Protein AF-A0A950KXI1-F1 (afdb_monomer)

Mean predicted aligned error: 3.99 Å

pLDDT: mean 92.26, std 4.49, range [69.12, 97.62]

Sequence (98 aa):
NSRAYGGGMFLAPQASLEDGLLDVVIIRDVTKLRFLRLLPTVFNGRHVRQRNVTVIRAREVSVSAERRFVMYADGDPVGELPITVRALPAAINVVMPR

Structure (mmCIF, N/CA/C/O backbone):
data_AF-A0A950KXI1-F1
#
_entry.id   AF-A0A950KXI1-F1
#
loop_
_atom_site.group_PDB
_atom_site.id
_atom_site.type_symbol
_atom_site.label_atom_id
_atom_site.label_alt_id
_atom_site.label_comp_id
_atom_site.label_asym_id
_atom_site.label_entity_id
_atom_site.label_seq_id
_atom_site.pdbx_PDB_ins_code
_atom_site.Cartn_x
_atom_site.Cartn_y
_atom_site.Cartn_z
_atom_site.occupancy
_atom_site.B_iso_or_equiv
_atom_site.auth_seq_id
_atom_site.auth_comp_id
_atom_site.auth_asym_id
_atom_site.auth_atom_id
_atom_site.pdbx_PDB_model_num
ATOM 1 N N . ASN A 1 1 ? 3.390 -0.830 -3.320 1.00 83.44 1 ASN A N 1
ATOM 2 C CA . ASN A 1 1 ? 3.962 -2.160 -3.623 1.00 83.44 1 ASN A CA 1
ATOM 3 C C . ASN A 1 1 ? 5.170 -2.526 -2.756 1.00 83.44 1 ASN A C 1
ATOM 5 O O . ASN A 1 1 ? 5.541 -3.685 -2.692 1.00 83.44 1 ASN A O 1
ATOM 9 N N . SER A 1 2 ? 5.821 -1.567 -2.093 1.00 86.44 2 SER A N 1
ATOM 10 C CA . SER A 1 2 ? 6.912 -1.835 -1.150 1.00 86.44 2 SER A CA 1
ATOM 11 C C . SER A 1 2 ? 6.399 -2.214 0.243 1.00 86.44 2 SER A C 1
ATOM 13 O O . SER A 1 2 ? 5.250 -1.942 0.599 1.00 86.44 2 SER A O 1
ATOM 15 N N . ARG A 1 3 ? 7.288 -2.785 1.069 1.00 88.94 3 ARG A N 1
ATOM 16 C CA . ARG A 1 3 ? 6.979 -3.111 2.471 1.00 88.94 3 ARG A CA 1
ATOM 17 C C . ARG A 1 3 ? 6.705 -1.884 3.331 1.00 88.94 3 ARG A C 1
ATOM 19 O O . ARG A 1 3 ? 5.834 -1.916 4.201 1.00 88.94 3 ARG A O 1
ATOM 26 N N . ALA A 1 4 ? 7.482 -0.829 3.101 1.00 88.31 4 ALA A N 1
ATOM 27 C CA . ALA A 1 4 ? 7.455 0.396 3.878 1.00 88.31 4 ALA A CA 1
ATOM 28 C C . ALA A 1 4 ? 6.985 1.590 3.037 1.00 88.31 4 ALA A C 1
ATOM 30 O O . ALA A 1 4 ? 7.228 1.650 1.829 1.00 88.31 4 ALA A O 1
ATOM 31 N N . TYR A 1 5 ? 6.337 2.534 3.711 1.00 83.88 5 TYR A N 1
ATOM 32 C CA . TYR A 1 5 ? 5.832 3.798 3.188 1.00 83.88 5 TYR A CA 1
ATOM 33 C C . TYR A 1 5 ? 6.148 4.925 4.187 1.00 83.88 5 TYR A C 1
ATOM 35 O O . TYR A 1 5 ? 6.237 4.667 5.386 1.00 83.88 5 TYR A O 1
ATOM 43 N N . GLY A 1 6 ? 6.347 6.159 3.710 1.00 77.12 6 GLY A N 1
ATOM 44 C CA . GLY A 1 6 ? 6.429 7.377 4.534 1.00 77.12 6 GLY A CA 1
ATOM 45 C C . GLY A 1 6 ? 7.290 7.287 5.806 1.00 77.12 6 GLY A C 1
ATOM 46 O O . GLY A 1 6 ? 6.758 7.364 6.908 1.00 77.12 6 GLY A O 1
ATOM 47 N N . GLY A 1 7 ? 8.612 7.128 5.675 1.00 82.62 7 GLY A N 1
ATOM 48 C CA . GLY A 1 7 ? 9.532 7.213 6.823 1.00 82.62 7 GLY A CA 1
ATOM 49 C C . GLY A 1 7 ? 9.566 5.981 7.739 1.00 82.62 7 GLY A C 1
ATOM 50 O O . GLY A 1 7 ? 9.770 6.116 8.941 1.00 82.62 7 GLY A O 1
ATOM 51 N N . GLY A 1 8 ? 9.370 4.777 7.190 1.00 86.12 8 GLY A N 1
ATOM 52 C CA . GLY A 1 8 ? 9.501 3.517 7.941 1.00 86.12 8 GLY A CA 1
ATOM 53 C C . GLY A 1 8 ? 8.185 2.929 8.455 1.00 86.12 8 GLY A C 1
ATOM 54 O O . GLY A 1 8 ? 8.196 2.026 9.290 1.00 86.12 8 GLY A O 1
ATOM 55 N N . MET A 1 9 ? 7.036 3.393 7.957 1.00 90.88 9 MET A N 1
ATOM 56 C CA . MET A 1 9 ? 5.757 2.743 8.238 1.00 90.88 9 MET A CA 1
ATOM 57 C C . MET A 1 9 ? 5.649 1.459 7.417 1.00 90.88 9 MET A C 1
ATOM 59 O O . MET A 1 9 ? 5.487 1.511 6.199 1.00 90.88 9 MET A O 1
ATOM 63 N N . PHE A 1 10 ? 5.701 0.297 8.065 1.00 92.81 10 PHE A N 1
ATOM 64 C CA . PHE A 1 10 ? 5.550 -1.001 7.404 1.00 92.81 10 PHE A CA 1
ATOM 65 C C . PHE A 1 10 ? 4.083 -1.287 7.078 1.00 92.81 10 PHE A C 1
ATOM 67 O O . PHE A 1 10 ? 3.481 -2.172 7.676 1.00 92.81 10 PHE A O 1
ATOM 74 N N . LEU A 1 11 ? 3.487 -0.526 6.156 1.00 91.31 11 LEU A N 1
ATOM 75 C CA . LEU A 1 11 ? 2.064 -0.624 5.817 1.00 91.31 11 LEU A CA 1
ATOM 76 C C . LEU A 1 11 ? 1.685 -2.004 5.256 1.00 91.31 11 LEU A C 1
ATOM 78 O O . LEU A 1 11 ? 0.634 -2.537 5.612 1.00 91.31 11 LEU A O 1
ATOM 82 N N . ALA A 1 12 ? 2.557 -2.592 4.438 1.00 93.94 12 ALA A N 1
ATOM 83 C CA . ALA A 1 12 ? 2.404 -3.927 3.866 1.00 93.94 12 ALA A CA 1
ATOM 84 C C . ALA A 1 12 ? 3.643 -4.771 4.221 1.00 93.94 12 ALA A C 1
ATOM 86 O O . ALA A 1 12 ? 4.487 -5.037 3.371 1.00 93.94 12 ALA A O 1
ATOM 87 N N . PRO A 1 13 ? 3.805 -5.198 5.485 1.00 92.62 13 PRO A N 1
ATOM 88 C CA . PRO A 1 13 ? 5.069 -5.745 5.994 1.00 92.62 13 PRO A CA 1
ATOM 89 C C . PRO A 1 13 ? 5.526 -7.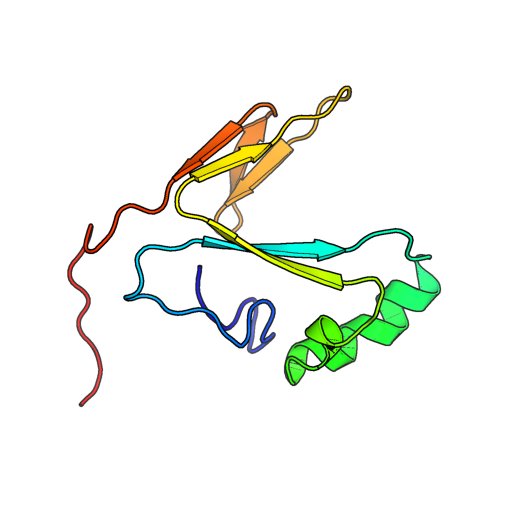020 5.270 1.00 92.62 13 PRO A C 1
ATOM 91 O O . PRO A 1 13 ? 6.708 -7.349 5.286 1.00 92.62 13 PRO A O 1
ATOM 94 N N . GLN A 1 14 ? 4.589 -7.733 4.644 1.00 92.19 14 GLN A N 1
ATOM 95 C CA . GLN A 1 14 ? 4.827 -8.975 3.915 1.00 92.19 14 GLN A CA 1
ATOM 96 C C . GLN A 1 14 ? 4.989 -8.764 2.401 1.00 92.19 14 GLN A C 1
ATOM 98 O O . GLN A 1 14 ? 5.080 -9.753 1.679 1.00 92.19 14 GLN A O 1
ATOM 103 N N . ALA A 1 15 ? 5.001 -7.520 1.912 1.00 93.31 15 ALA A N 1
ATOM 104 C CA . ALA A 1 15 ? 5.102 -7.249 0.483 1.00 93.31 15 ALA A CA 1
ATOM 105 C C . ALA A 1 15 ? 6.433 -7.726 -0.106 1.00 93.31 15 ALA A C 1
ATOM 107 O O . ALA A 1 15 ? 7.481 -7.690 0.556 1.00 93.31 15 ALA A O 1
ATOM 108 N N . SER A 1 16 ? 6.389 -8.149 -1.364 1.00 92.94 16 SER A N 1
ATOM 109 C CA . SER A 1 16 ? 7.561 -8.517 -2.152 1.00 92.94 16 SER A CA 1
ATOM 110 C C . SER A 1 16 ? 7.581 -7.707 -3.441 1.00 92.94 16 SER A C 1
ATOM 112 O O . SER A 1 16 ? 6.549 -7.477 -4.056 1.00 92.94 16 SER A O 1
ATOM 114 N N . LEU A 1 17 ? 8.768 -7.271 -3.860 1.00 89.81 17 LEU A N 1
ATOM 115 C CA . LEU A 1 17 ? 8.936 -6.591 -5.147 1.00 89.81 17 LEU A CA 1
ATOM 116 C C . LEU A 1 17 ? 9.092 -7.582 -6.312 1.00 89.81 17 LEU A C 1
ATOM 118 O O . LEU A 1 17 ? 9.071 -7.172 -7.468 1.00 89.81 17 LEU A O 1
ATOM 122 N N . GLU A 1 18 ? 9.232 -8.874 -6.012 1.00 89.81 18 GLU A N 1
ATOM 123 C CA . GLU A 1 18 ? 9.619 -9.907 -6.979 1.00 89.81 18 GLU A CA 1
ATOM 124 C C . GLU A 1 18 ? 8.489 -10.892 -7.309 1.00 89.81 18 GLU A C 1
ATOM 126 O O . GLU A 1 18 ? 8.578 -11.624 -8.290 1.00 89.81 18 GLU A O 1
ATOM 131 N N . ASP A 1 19 ? 7.405 -10.928 -6.527 1.00 92.62 19 ASP A N 1
ATOM 132 C CA . ASP A 1 19 ? 6.329 -11.919 -6.710 1.00 92.62 19 ASP A CA 1
ATOM 133 C C . ASP A 1 19 ? 5.317 -11.543 -7.813 1.00 92.62 19 ASP A C 1
ATOM 135 O O . ASP A 1 19 ? 4.489 -12.361 -8.237 1.00 92.62 19 ASP A O 1
ATOM 139 N N . GLY A 1 20 ? 5.396 -10.308 -8.317 1.00 93.38 20 GLY A N 1
ATOM 140 C CA . GLY A 1 20 ? 4.479 -9.782 -9.323 1.00 93.38 20 GLY A CA 1
ATOM 141 C C . GLY A 1 20 ? 3.039 -9.667 -8.821 1.00 93.38 20 GLY A C 1
ATOM 142 O O . GLY A 1 20 ? 2.110 -9.816 -9.624 1.00 93.38 20 GLY A O 1
ATOM 143 N N . LEU A 1 21 ? 2.849 -9.471 -7.515 1.00 95.62 21 LEU A N 1
ATOM 144 C CA . LEU A 1 21 ? 1.557 -9.262 -6.866 1.00 95.62 21 LEU A CA 1
ATOM 145 C C . LEU A 1 21 ? 1.472 -7.846 -6.280 1.00 95.62 21 LEU A C 1
ATOM 147 O O . LEU A 1 21 ? 2.475 -7.178 -6.050 1.00 95.62 21 LEU A O 1
ATOM 151 N N . LEU A 1 22 ? 0.241 -7.391 -6.056 1.00 96.06 22 LEU A N 1
ATOM 152 C CA . LEU A 1 22 ? -0.098 -6.204 -5.281 1.00 96.06 22 LEU A CA 1
ATOM 153 C C . LEU A 1 22 ? -0.550 -6.645 -3.887 1.00 96.06 22 LEU A C 1
ATOM 155 O O . LEU A 1 22 ? -1.467 -7.464 -3.781 1.00 96.06 22 LEU A O 1
ATOM 159 N N . ASP A 1 23 ? 0.015 -6.060 -2.831 1.00 95.88 23 ASP A N 1
ATOM 160 C CA . ASP A 1 23 ? -0.519 -6.178 -1.470 1.00 95.88 23 ASP A CA 1
ATOM 161 C C . ASP A 1 23 ? -1.572 -5.090 -1.211 1.00 95.88 23 ASP A C 1
ATOM 163 O O . ASP A 1 23 ? -1.265 -3.903 -1.065 1.00 95.88 23 ASP A O 1
ATOM 167 N N . VAL A 1 24 ? -2.835 -5.508 -1.130 1.00 95.62 24 VAL A N 1
ATOM 168 C CA . VAL A 1 24 ? -3.990 -4.644 -0.874 1.00 95.62 24 VAL A CA 1
ATOM 169 C C . VAL A 1 24 ? -4.335 -4.697 0.607 1.00 95.62 24 VAL A C 1
ATOM 171 O O . VAL A 1 24 ? -4.815 -5.715 1.107 1.00 95.62 24 VAL A O 1
ATOM 174 N N . VAL A 1 25 ? -4.118 -3.587 1.312 1.00 94.38 25 VAL A N 1
ATOM 175 C CA . VAL A 1 25 ? -4.455 -3.447 2.734 1.00 94.38 25 VAL A CA 1
ATOM 176 C C . VAL A 1 25 ? -5.786 -2.718 2.865 1.00 94.38 25 VAL A C 1
ATOM 178 O O . VAL A 1 25 ? -5.894 -1.534 2.553 1.00 94.38 25 VAL A O 1
ATOM 181 N N . ILE A 1 26 ? -6.804 -3.426 3.342 1.00 94.38 26 ILE A N 1
ATOM 182 C CA . ILE A 1 26 ? -8.163 -2.912 3.509 1.00 94.38 26 ILE A CA 1
ATOM 183 C C . ILE A 1 26 ? -8.440 -2.757 4.997 1.00 94.38 26 ILE A C 1
ATOM 185 O O . ILE A 1 26 ? -8.278 -3.701 5.767 1.00 94.38 26 ILE A O 1
ATOM 189 N N . ILE A 1 27 ? -8.898 -1.576 5.398 1.00 92.19 27 ILE A N 1
ATOM 190 C CA . ILE A 1 27 ? -9.279 -1.278 6.776 1.00 92.19 27 ILE A CA 1
ATOM 191 C C . ILE A 1 27 ? -10.787 -1.005 6.804 1.00 92.19 27 ILE A C 1
ATOM 193 O O . ILE A 1 27 ? -11.256 -0.107 6.107 1.00 92.19 27 ILE A O 1
ATOM 197 N N . ARG A 1 28 ? -11.549 -1.774 7.593 1.00 90.62 28 ARG A N 1
ATOM 198 C CA . ARG A 1 28 ? -13.021 -1.680 7.674 1.00 90.62 28 ARG A CA 1
ATOM 199 C C . ARG A 1 28 ? -13.504 -1.371 9.089 1.00 90.62 28 ARG A C 1
ATOM 201 O O . ARG A 1 28 ? -12.893 -1.799 10.069 1.00 90.62 28 ARG A O 1
ATOM 208 N N . ASP A 1 29 ? -14.613 -0.642 9.189 1.00 85.19 29 ASP A N 1
ATOM 209 C CA . ASP A 1 29 ? -15.381 -0.425 10.426 1.00 85.19 29 ASP A CA 1
ATOM 210 C C . ASP A 1 29 ? -14.550 0.050 11.627 1.00 85.19 29 ASP A C 1
ATOM 212 O O . ASP A 1 29 ? -14.602 -0.509 12.727 1.00 85.19 29 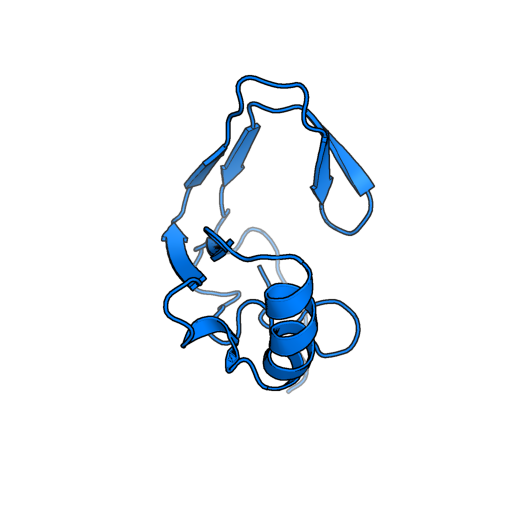ASP A O 1
ATOM 216 N N . VAL A 1 30 ? -13.742 1.093 11.423 1.00 87.50 30 VAL A N 1
ATOM 217 C CA . VAL A 1 30 ? -12.955 1.709 12.497 1.00 87.50 30 VAL A CA 1
ATOM 218 C C . VAL A 1 30 ? -13.397 3.136 12.753 1.00 87.50 30 VAL A C 1
ATOM 220 O O . VAL A 1 30 ? -13.451 3.970 11.855 1.00 87.50 30 VAL A O 1
ATOM 223 N N . THR A 1 31 ? -13.649 3.437 14.024 1.00 90.62 31 THR A N 1
ATOM 224 C CA . THR A 1 31 ? -13.837 4.813 14.478 1.00 90.62 31 THR A CA 1
ATOM 225 C C . THR A 1 31 ? -12.527 5.591 14.357 1.00 90.62 31 THR A C 1
ATOM 227 O O . THR A 1 31 ? -11.440 5.016 14.463 1.00 90.62 31 THR A O 1
ATOM 230 N N . LYS A 1 32 ? -12.614 6.921 14.215 1.00 91.12 32 LYS A N 1
ATOM 231 C CA . LYS A 1 32 ? -11.434 7.804 14.162 1.00 91.12 32 LYS A CA 1
ATOM 232 C C . LYS A 1 32 ? -10.496 7.589 15.355 1.00 91.12 32 LYS A C 1
ATOM 234 O O . LYS A 1 32 ? -9.290 7.474 15.176 1.00 91.12 32 LYS A O 1
ATOM 239 N N . LEU A 1 33 ? -11.046 7.454 16.566 1.00 91.00 33 LEU A N 1
ATOM 240 C CA . LEU A 1 33 ? -10.253 7.223 17.777 1.00 91.00 33 LEU A CA 1
ATOM 241 C C . LEU A 1 33 ? -9.511 5.881 17.738 1.00 91.00 33 LEU A C 1
ATOM 243 O O . LEU A 1 33 ? -8.343 5.799 18.115 1.00 91.00 33 LEU A O 1
ATOM 247 N N . ARG A 1 34 ? -10.176 4.820 17.272 1.00 87.06 34 ARG A N 1
ATOM 248 C CA . ARG A 1 34 ? -9.544 3.506 17.145 1.00 87.06 34 ARG A CA 1
ATOM 249 C C . ARG A 1 34 ? -8.488 3.511 16.042 1.00 87.06 34 ARG A C 1
ATOM 251 O O . ARG A 1 34 ? -7.426 2.944 16.257 1.00 87.06 34 ARG A O 1
ATOM 258 N N . PHE A 1 35 ? -8.725 4.202 14.929 1.00 89.25 35 PHE A N 1
ATOM 259 C CA . PHE A 1 35 ? -7.716 4.410 13.891 1.00 89.25 35 PHE A CA 1
ATOM 260 C C . PHE A 1 35 ? -6.464 5.107 14.446 1.00 89.25 35 PHE A C 1
ATOM 262 O O . PHE A 1 35 ? -5.366 4.578 14.297 1.00 89.25 35 PHE A O 1
ATOM 269 N N . LEU A 1 36 ? -6.622 6.214 15.183 1.00 90.56 36 LEU A N 1
ATOM 270 C CA . LEU A 1 36 ? -5.499 6.920 15.817 1.00 90.56 36 LEU A CA 1
ATOM 271 C C . LEU A 1 36 ? -4.697 6.022 16.770 1.00 90.56 36 LEU A C 1
ATOM 273 O O . LEU A 1 36 ? -3.472 6.069 16.776 1.00 90.56 36 LEU A O 1
ATOM 277 N N . ARG A 1 37 ? -5.371 5.155 17.536 1.00 87.81 37 ARG A N 1
ATOM 278 C CA . ARG A 1 37 ? -4.708 4.168 18.407 1.00 87.81 37 ARG A CA 1
ATOM 279 C C . ARG A 1 37 ? -3.981 3.064 17.635 1.00 87.81 37 ARG A C 1
ATOM 281 O O . ARG A 1 37 ? -3.047 2.472 18.167 1.00 87.81 37 ARG A O 1
ATOM 288 N N . LEU A 1 38 ? -4.408 2.764 16.409 1.00 86.12 38 LEU A N 1
ATOM 289 C CA . LEU A 1 38 ? -3.790 1.750 15.554 1.00 86.12 38 LEU A CA 1
ATOM 290 C C . LEU A 1 38 ? -2.576 2.280 14.787 1.00 86.12 38 LEU A C 1
ATOM 292 O O . LEU A 1 38 ? -1.667 1.496 14.519 1.00 86.12 38 LEU A O 1
ATOM 296 N N . LEU A 1 39 ? -2.521 3.578 14.474 1.00 88.50 39 LEU A N 1
ATOM 297 C CA . LEU A 1 39 ? -1.429 4.184 13.701 1.00 88.50 39 LEU A CA 1
ATOM 298 C C . LEU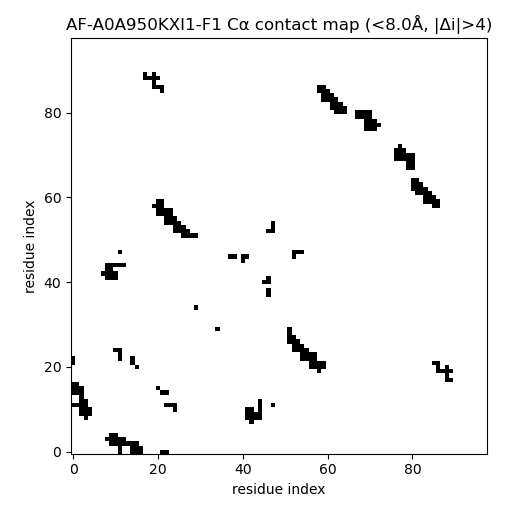 A 1 39 ? -0.016 3.815 14.201 1.00 88.50 39 LEU A C 1
ATOM 300 O O . LEU A 1 39 ? 0.797 3.397 13.375 1.00 88.50 39 LEU A O 1
ATOM 304 N N . PRO A 1 40 ? 0.297 3.839 15.515 1.00 91.12 40 PRO A N 1
ATOM 305 C CA . PRO A 1 40 ? 1.628 3.461 15.995 1.00 91.12 40 PRO A CA 1
ATOM 306 C C . PRO A 1 40 ? 2.017 2.011 15.668 1.00 91.12 40 PRO A C 1
ATOM 308 O O . PRO A 1 40 ? 3.196 1.684 15.550 1.00 91.12 40 PRO A O 1
ATOM 311 N N . THR A 1 41 ? 1.037 1.117 15.507 1.00 91.94 41 THR A N 1
ATOM 312 C CA . THR A 1 41 ? 1.294 -0.297 15.185 1.00 91.94 41 THR A CA 1
ATOM 313 C C . THR A 1 41 ? 1.733 -0.515 13.736 1.00 91.94 41 THR A C 1
ATOM 315 O O . THR A 1 41 ? 2.256 -1.581 13.422 1.00 91.94 41 THR A O 1
ATOM 318 N N . VAL A 1 42 ? 1.601 0.491 12.864 1.00 92.38 42 VAL A N 1
ATOM 319 C CA . VAL A 1 42 ? 2.086 0.417 11.477 1.00 92.38 42 VAL A CA 1
ATOM 320 C C . VAL A 1 42 ? 3.619 0.454 11.422 1.00 92.38 42 VAL A C 1
ATOM 322 O O . VAL A 1 42 ? 4.223 -0.249 10.618 1.00 92.38 42 VAL A O 1
ATOM 325 N N . PHE A 1 43 ? 4.281 1.171 12.337 1.00 91.81 43 PHE A N 1
ATOM 326 C CA . PHE A 1 43 ? 5.753 1.256 12.397 1.00 91.81 43 PHE A CA 1
ATOM 327 C C . PHE A 1 43 ? 6.451 -0.061 12.758 1.00 91.81 43 PHE A C 1
ATOM 329 O O . PHE A 1 43 ? 7.655 -0.193 12.590 1.00 91.81 43 PHE A O 1
ATOM 336 N N . ASN A 1 44 ? 5.710 -1.054 13.248 1.00 92.00 44 ASN A N 1
ATOM 337 C CA . ASN A 1 44 ? 6.208 -2.418 13.461 1.00 92.00 44 ASN A CA 1
ATOM 338 C C . ASN A 1 44 ? 5.386 -3.465 12.693 1.00 92.00 44 ASN A C 1
ATOM 340 O O . ASN A 1 44 ? 5.504 -4.660 12.960 1.00 92.00 44 ASN A O 1
ATOM 344 N N . GLY A 1 45 ? 4.527 -3.020 11.770 1.00 92.19 45 GLY A N 1
ATOM 345 C CA . GLY A 1 45 ? 3.700 -3.874 10.922 1.00 92.19 45 GLY A CA 1
ATOM 346 C C . GLY A 1 45 ? 2.650 -4.713 11.659 1.00 92.19 45 GLY A C 1
ATOM 347 O O . GLY A 1 45 ? 2.056 -5.600 11.051 1.00 92.19 45 GLY A O 1
ATOM 348 N N . ARG A 1 46 ? 2.399 -4.498 12.960 1.00 93.75 46 ARG A N 1
ATOM 349 C CA . ARG A 1 46 ? 1.441 -5.317 13.733 1.00 93.75 46 ARG A CA 1
ATOM 350 C C . ARG A 1 46 ? -0.020 -4.958 13.462 1.00 93.75 46 ARG A C 1
ATOM 352 O O . ARG A 1 46 ? -0.900 -5.732 13.844 1.00 93.75 46 ARG A O 1
ATOM 359 N N . HIS A 1 47 ? -0.296 -3.838 12.794 1.00 93.00 47 HIS A N 1
ATOM 360 C CA . HIS A 1 47 ? -1.652 -3.438 12.394 1.00 93.00 47 HIS A CA 1
ATOM 361 C C . HIS A 1 47 ? -2.342 -4.503 11.533 1.00 93.00 47 HIS A C 1
ATOM 363 O O . HIS A 1 47 ? -3.546 -4.691 11.674 1.00 93.00 47 HIS A O 1
ATOM 369 N N . VAL A 1 48 ? -1.600 -5.266 10.721 1.00 93.25 48 VAL A N 1
ATOM 370 C CA . VAL A 1 48 ? -2.176 -6.328 9.870 1.00 93.25 48 VAL A CA 1
ATOM 371 C C . VAL A 1 48 ? -2.780 -7.496 10.654 1.00 93.25 48 VAL A C 1
ATOM 373 O O . VAL A 1 48 ? -3.517 -8.292 10.089 1.00 93.25 48 VAL A O 1
ATOM 376 N N . ARG A 1 49 ? -2.487 -7.616 11.957 1.00 91.94 49 ARG A N 1
ATOM 377 C CA . ARG A 1 49 ? -3.061 -8.654 12.835 1.00 91.94 49 ARG A CA 1
ATOM 378 C C . ARG A 1 49 ? -4.404 -8.245 13.445 1.00 91.94 49 ARG A C 1
ATOM 380 O O . ARG A 1 49 ? -5.008 -9.013 14.190 1.00 91.94 49 ARG A O 1
ATOM 387 N N . GLN A 1 50 ? -4.848 -7.016 13.205 1.00 90.00 50 GLN A N 1
ATOM 388 C CA . GLN A 1 50 ? -6.092 -6.497 13.758 1.00 90.00 50 GLN A CA 1
ATOM 389 C C . GLN A 1 50 ? -7.283 -7.053 12.983 1.00 90.00 50 GLN A C 1
ATOM 391 O O . GLN A 1 50 ? -7.272 -7.076 11.760 1.00 90.00 50 GLN A O 1
ATOM 396 N N . 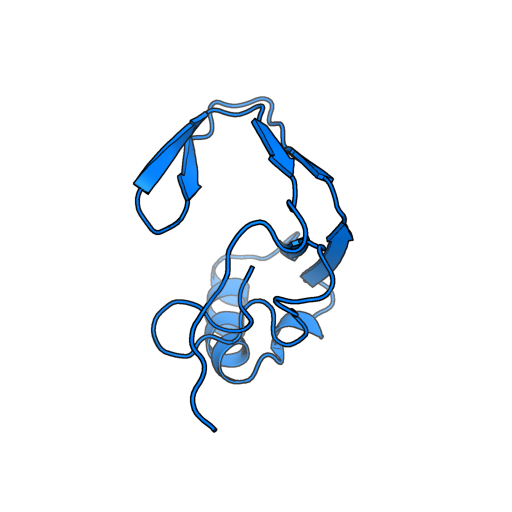ARG A 1 51 ? -8.361 -7.412 13.691 1.00 89.62 51 ARG A N 1
ATOM 397 C CA . ARG A 1 51 ? -9.583 -7.988 13.089 1.00 89.62 51 ARG A CA 1
ATOM 398 C C . ARG A 1 51 ? -10.216 -7.126 11.990 1.00 89.62 51 ARG A C 1
ATOM 400 O O . ARG A 1 51 ? -10.926 -7.636 11.139 1.00 89.62 51 ARG A O 1
ATOM 407 N N . ASN A 1 52 ? -9.973 -5.821 12.037 1.00 91.00 52 ASN A N 1
ATOM 408 C CA . ASN A 1 52 ? -10.524 -4.827 11.121 1.00 91.00 52 ASN A CA 1
ATOM 409 C C . ASN A 1 52 ? -9.643 -4.591 9.886 1.00 91.00 52 ASN A C 1
ATOM 411 O O . ASN A 1 52 ? -9.974 -3.740 9.062 1.00 91.00 52 ASN A O 1
ATOM 415 N N . VAL A 1 53 ? -8.511 -5.289 9.789 1.00 93.12 53 VAL A N 1
ATOM 416 C CA . VAL A 1 53 ? -7.561 -5.168 8.688 1.00 93.12 53 VAL A CA 1
ATOM 417 C C . VAL A 1 53 ? -7.555 -6.475 7.911 1.00 93.12 53 VAL A C 1
ATOM 419 O O . VAL A 1 53 ? -7.380 -7.552 8.474 1.00 93.12 53 VAL A O 1
ATOM 422 N N . THR A 1 54 ? -7.743 -6.375 6.603 1.00 94.94 54 THR A N 1
ATOM 423 C CA . THR A 1 54 ? -7.634 -7.494 5.670 1.00 94.94 54 THR A CA 1
ATOM 424 C C . THR A 1 54 ? -6.504 -7.196 4.702 1.00 94.94 54 THR A C 1
ATOM 426 O O . THR A 1 54 ? -6.429 -6.094 4.164 1.00 94.94 54 THR A O 1
ATOM 429 N N . VAL A 1 55 ? -5.630 -8.175 4.482 1.00 95.44 55 VAL A N 1
ATOM 430 C CA . VAL A 1 55 ? -4.567 -8.091 3.479 1.00 95.44 55 VAL A CA 1
ATOM 431 C C . VAL A 1 55 ? -4.862 -9.116 2.397 1.00 95.44 55 VAL A C 1
ATOM 433 O O . VAL A 1 55 ? -5.025 -10.298 2.695 1.00 95.44 55 VAL A O 1
ATOM 436 N N . ILE A 1 56 ? -4.960 -8.653 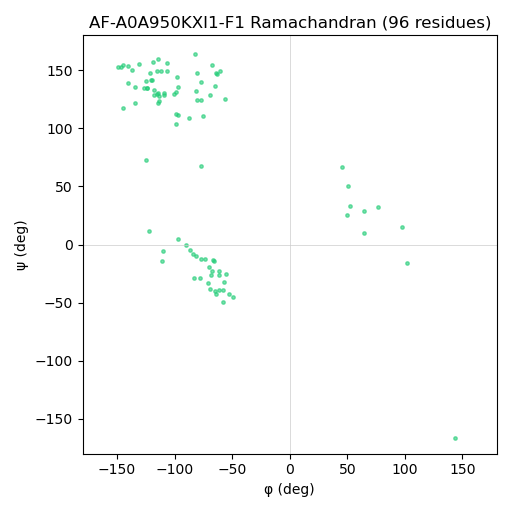1.156 1.00 95.75 56 ILE A N 1
ATOM 437 C CA . ILE A 1 56 ? -5.215 -9.487 -0.020 1.00 95.75 56 ILE A CA 1
ATOM 438 C C . ILE A 1 56 ? -4.035 -9.326 -0.968 1.00 95.75 56 ILE A C 1
ATOM 440 O O . ILE A 1 56 ? -3.518 -8.222 -1.123 1.00 95.75 56 ILE A O 1
ATOM 444 N N . ARG A 1 57 ? -3.629 -10.417 -1.618 1.00 95.94 57 ARG A N 1
ATOM 445 C CA . ARG A 1 57 ? -2.659 -10.376 -2.712 1.00 95.94 57 ARG A CA 1
ATOM 446 C C . ARG A 1 57 ? -3.345 -10.675 -4.030 1.00 95.94 57 ARG A C 1
ATOM 448 O O . ARG A 1 5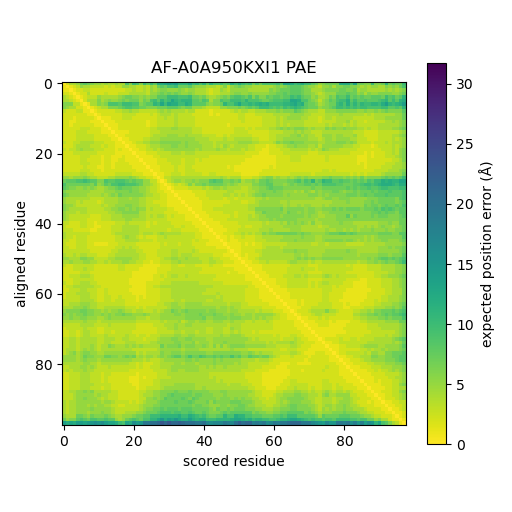7 ? -4.069 -11.664 -4.128 1.00 95.94 57 ARG A O 1
ATOM 455 N N . ALA A 1 58 ? -3.116 -9.835 -5.031 1.00 96.56 58 ALA A N 1
ATOM 456 C CA . ALA A 1 58 ? -3.720 -9.988 -6.350 1.00 96.56 58 ALA A CA 1
ATOM 457 C C . ALA A 1 58 ? -2.799 -9.445 -7.447 1.00 96.56 58 ALA A C 1
ATOM 459 O O . ALA A 1 58 ? -2.016 -8.533 -7.208 1.00 96.56 58 ALA A O 1
ATOM 460 N N . ARG A 1 59 ? -2.903 -9.983 -8.667 1.00 96.62 59 ARG A N 1
ATOM 461 C CA . ARG A 1 59 ? -2.198 -9.428 -9.840 1.00 96.62 59 ARG A CA 1
ATOM 462 C C . ARG A 1 59 ? -2.888 -8.192 -10.406 1.00 96.62 59 ARG A C 1
ATOM 464 O O . ARG A 1 59 ? -2.234 -7.331 -10.984 1.00 96.62 59 ARG A O 1
ATOM 471 N N . GLU A 1 60 ? -4.201 -8.120 -10.244 1.00 97.62 60 GLU A N 1
ATOM 472 C CA . GLU A 1 60 ? -5.047 -7.047 -10.742 1.00 97.62 60 GLU A CA 1
ATOM 473 C C . GLU A 1 60 ? -6.111 -6.721 -9.697 1.00 97.62 60 GLU A C 1
ATOM 475 O O . GLU A 1 60 ? -6.660 -7.620 -9.057 1.00 97.62 60 GLU A O 1
ATOM 480 N N . VAL A 1 61 ? -6.377 -5.431 -9.512 1.00 97.31 61 VAL A N 1
ATOM 481 C CA . VAL A 1 61 ? -7.358 -4.917 -8.559 1.00 97.31 61 VAL A CA 1
ATOM 482 C C . VAL A 1 61 ? -8.188 -3.854 -9.257 1.00 97.31 61 VAL A C 1
ATOM 484 O O . VAL A 1 61 ? -7.654 -2.847 -9.717 1.00 97.31 61 VAL A O 1
ATOM 487 N N . SER A 1 62 ? -9.498 -4.068 -9.301 1.00 97.38 62 SER A N 1
ATOM 488 C CA . SER A 1 62 ? -10.465 -3.057 -9.726 1.00 97.38 62 SER A CA 1
ATOM 489 C C . SER A 1 62 ? -11.081 -2.395 -8.500 1.00 97.38 62 SER A C 1
ATOM 491 O O . SER A 1 62 ? -11.510 -3.082 -7.571 1.00 97.38 62 SER A O 1
ATOM 493 N N . VAL A 1 63 ? -11.121 -1.064 -8.488 1.00 96.44 63 VAL A N 1
ATOM 494 C CA . VAL A 1 63 ? -11.705 -0.273 -7.399 1.00 96.44 63 VAL A CA 1
ATOM 495 C C . VAL A 1 63 ? -12.771 0.646 -7.980 1.00 96.44 63 VAL A C 1
ATOM 497 O O . VAL A 1 63 ? -12.550 1.306 -8.993 1.00 96.44 63 VAL A O 1
ATOM 500 N N . SER A 1 64 ? -13.925 0.705 -7.322 1.00 97.00 64 SER A N 1
ATOM 501 C CA . SER A 1 64 ? -15.052 1.560 -7.692 1.00 97.00 64 SER A CA 1
ATOM 502 C C . SER A 1 64 ? -15.767 2.068 -6.443 1.00 97.00 64 SER A C 1
ATOM 504 O O . SER A 1 64 ? -15.739 1.424 -5.394 1.00 97.00 64 SER A O 1
ATOM 506 N N . ALA A 1 65 ? -16.428 3.216 -6.558 1.00 95.69 65 ALA A N 1
ATOM 507 C CA . ALA A 1 65 ? -17.285 3.767 -5.517 1.00 95.69 65 ALA A CA 1
ATOM 508 C C . ALA A 1 65 ? -18.460 4.511 -6.157 1.00 95.69 65 ALA A C 1
ATOM 510 O O . ALA A 1 65 ? -18.3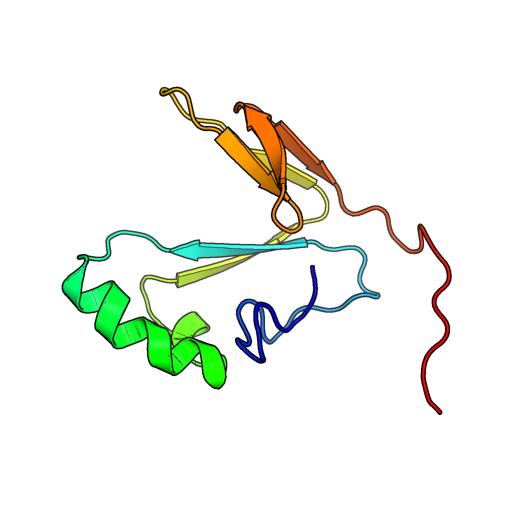31 5.043 -7.254 1.00 95.69 65 ALA A O 1
ATOM 511 N N . GLU A 1 66 ? -19.586 4.586 -5.450 1.00 96.31 66 GLU A N 1
ATOM 512 C CA . GLU A 1 66 ? -20.779 5.321 -5.906 1.00 96.31 66 GLU A CA 1
ATOM 513 C C . GLU A 1 66 ? -20.585 6.844 -5.887 1.00 96.31 66 GLU A C 1
ATOM 515 O O . GLU A 1 66 ? -21.303 7.587 -6.549 1.00 96.31 66 GLU A O 1
ATOM 520 N N . ARG A 1 67 ? -19.601 7.321 -5.119 1.00 95.62 67 ARG A N 1
ATOM 521 C CA . ARG A 1 67 ? -19.257 8.739 -5.008 1.00 95.62 67 ARG A CA 1
ATOM 522 C C . ARG A 1 67 ? -17.968 9.048 -5.748 1.00 95.62 67 ARG A C 1
ATOM 524 O O . ARG A 1 67 ? -17.076 8.205 -5.837 1.00 95.62 67 ARG A O 1
ATOM 531 N N . ARG A 1 68 ? -17.822 10.317 -6.134 1.00 95.19 68 ARG A N 1
ATOM 532 C CA . ARG A 1 68 ? -16.559 10.854 -6.640 1.00 95.19 68 ARG A CA 1
ATOM 533 C C . ARG A 1 68 ? -15.448 10.625 -5.614 1.00 95.19 68 ARG A C 1
ATOM 535 O O . ARG A 1 68 ? -15.578 11.005 -4.446 1.00 95.19 68 ARG A O 1
ATOM 542 N N . PHE A 1 69 ? -14.372 9.987 -6.053 1.00 96.50 69 PHE A N 1
ATOM 543 C CA . PHE A 1 69 ? -13.234 9.652 -5.209 1.00 96.50 69 PHE A CA 1
ATOM 544 C C . PHE A 1 69 ? -11.954 9.753 -6.035 1.00 96.50 69 PHE A C 1
ATOM 546 O O . PHE A 1 69 ? -11.791 9.030 -7.016 1.00 96.50 69 PHE A O 1
ATOM 553 N N . VAL A 1 70 ? -11.066 10.661 -5.632 1.00 96.88 70 VAL A N 1
ATOM 554 C CA . VAL A 1 70 ? -9.766 10.867 -6.277 1.00 96.88 70 VAL A CA 1
ATOM 555 C C . VAL A 1 70 ? -8.782 9.828 -5.757 1.00 96.88 70 VAL A C 1
ATOM 557 O O . VAL A 1 70 ? -8.668 9.613 -4.548 1.00 96.88 70 VAL A O 1
ATOM 560 N N . MET A 1 71 ? -8.071 9.193 -6.678 1.00 96.00 71 MET A N 1
ATOM 561 C CA . MET A 1 71 ? -7.032 8.217 -6.393 1.00 96.00 71 MET A CA 1
ATOM 562 C C . MET A 1 71 ? -5.659 8.878 -6.457 1.00 96.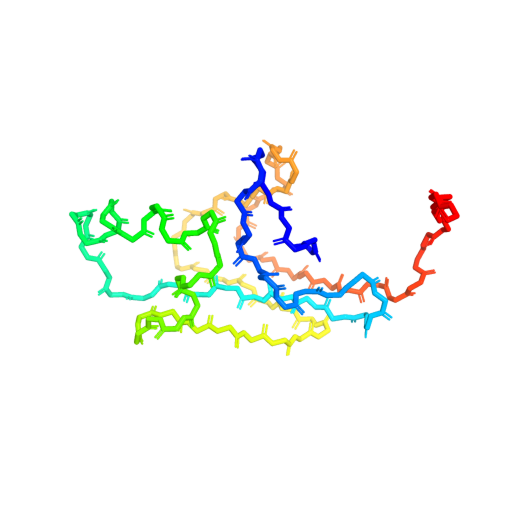00 71 MET A C 1
ATOM 564 O O . MET A 1 71 ? -5.408 9.744 -7.295 1.00 96.00 71 MET A O 1
ATOM 568 N N . TYR A 1 72 ? -4.771 8.431 -5.576 1.00 95.06 72 TYR A N 1
ATOM 569 C CA . TYR A 1 72 ? -3.401 8.919 -5.472 1.00 95.06 72 TYR A CA 1
ATOM 570 C C . TYR A 1 72 ? -2.418 7.773 -5.691 1.00 95.06 72 TYR A C 1
ATOM 572 O O . TYR A 1 72 ? -2.649 6.661 -5.204 1.00 95.06 72 TYR A O 1
ATOM 580 N N . ALA A 1 73 ? -1.315 8.061 -6.376 1.00 92.69 73 ALA A N 1
ATOM 581 C CA . ALA A 1 73 ? -0.152 7.186 -6.468 1.00 92.69 73 ALA A CA 1
ATOM 582 C C . ALA A 1 73 ? 1.113 8.017 -6.244 1.00 92.69 73 ALA A C 1
ATOM 584 O O . ALA A 1 73 ? 1.216 9.129 -6.747 1.00 92.69 73 ALA A O 1
ATOM 585 N N . ASP A 1 74 ? 2.039 7.499 -5.437 1.00 89.50 74 ASP A N 1
ATOM 586 C CA . ASP A 1 74 ? 3.334 8.123 -5.123 1.00 89.50 74 ASP A CA 1
ATOM 587 C C . ASP A 1 74 ? 3.283 9.605 -4.686 1.00 89.50 74 ASP A C 1
ATOM 589 O O . ASP A 1 74 ? 4.270 10.325 -4.768 1.00 89.50 74 ASP A O 1
ATOM 593 N N . GLY A 1 75 ? 2.145 10.036 -4.129 1.00 89.44 75 GLY A N 1
ATOM 594 C CA . GLY A 1 75 ? 1.915 11.397 -3.630 1.00 89.44 75 GLY A CA 1
ATOM 595 C C . GLY A 1 75 ? 1.088 12.284 -4.562 1.00 89.44 75 GLY A C 1
ATOM 596 O O . GLY A 1 75 ? 0.513 13.264 -4.090 1.00 89.44 75 GLY A O 1
ATOM 597 N N . ASP A 1 76 ? 0.926 11.892 -5.825 1.00 94.19 76 ASP A N 1
ATOM 598 C CA . ASP A 1 76 ? 0.245 12.682 -6.849 1.00 94.19 76 ASP A CA 1
ATOM 599 C C . ASP A 1 76 ? -1.147 12.122 -7.194 1.00 94.19 76 ASP A C 1
ATOM 601 O O . ASP A 1 76 ? -1.382 10.909 -7.106 1.00 94.19 76 ASP A O 1
ATOM 605 N N . PRO A 1 77 ? -2.108 12.983 -7.582 1.00 95.62 77 PRO A N 1
ATOM 606 C CA . PRO A 1 77 ? -3.407 12.533 -8.066 1.00 95.62 77 PRO A CA 1
ATOM 607 C C . PRO A 1 77 ? -3.259 11.862 -9.438 1.00 95.62 77 PRO A C 1
ATOM 609 O O . PRO A 1 77 ? -2.710 12.446 -10.368 1.00 95.62 77 PRO A O 1
ATOM 612 N N . VAL A 1 78 ? -3.801 10.651 -9.583 1.00 95.38 78 VAL A N 1
ATOM 613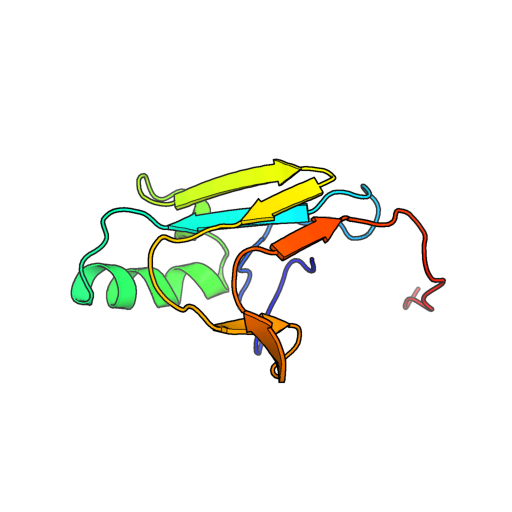 C CA . VAL A 1 78 ? -3.707 9.861 -10.832 1.00 95.38 78 VAL A CA 1
ATOM 614 C C . VAL A 1 78 ? -5.029 9.721 -11.582 1.00 95.38 78 VAL A C 1
ATOM 616 O O . VAL A 1 78 ? -5.062 9.180 -12.684 1.00 95.38 78 VAL A O 1
ATOM 619 N N . GLY A 1 79 ? -6.127 10.199 -10.999 1.00 94.25 79 GLY A N 1
ATOM 620 C CA . GLY A 1 79 ? -7.456 10.147 -11.600 1.00 94.25 79 GLY A CA 1
ATOM 621 C C . GLY A 1 79 ? -8.547 9.895 -10.569 1.00 94.25 79 GLY A C 1
ATOM 622 O O . GLY A 1 79 ? -8.329 9.998 -9.362 1.00 94.25 79 GLY A O 1
ATOM 623 N N . GLU A 1 80 ? -9.733 9.551 -11.052 1.00 96.56 80 GLU A N 1
ATOM 624 C CA . GLU A 1 80 ? -10.903 9.249 -10.228 1.00 96.56 80 GLU A CA 1
ATOM 625 C C . GLU A 1 80 ? -11.376 7.819 -10.447 1.00 96.56 80 GLU A C 1
ATOM 627 O O . GLU A 1 80 ? -11.093 7.210 -11.475 1.00 96.56 80 GLU A O 1
ATOM 632 N N . LEU A 1 81 ? -12.098 7.280 -9.466 1.00 97.12 81 LEU A N 1
ATOM 633 C CA . LEU A 1 81 ? -12.745 5.978 -9.604 1.00 97.12 81 LEU A CA 1
ATOM 634 C C . LEU A 1 81 ? -13.817 5.982 -10.718 1.00 97.12 81 LEU A C 1
ATOM 636 O O . LEU A 1 81 ? -14.512 6.989 -10.876 1.00 97.12 81 LEU A O 1
ATOM 640 N N . PRO A 1 82 ? -14.018 4.849 -11.427 1.00 97.38 82 PRO A N 1
ATOM 641 C CA . PRO A 1 82 ? -13.359 3.555 -11.221 1.00 97.38 82 PRO A CA 1
ATOM 642 C C . PRO A 1 82 ? -11.958 3.475 -11.844 1.00 97.38 82 PRO A C 1
ATOM 644 O O . PRO A 1 82 ? -11.709 4.031 -12.909 1.00 97.38 82 PRO A O 1
ATOM 647 N N . ILE A 1 83 ? -11.061 2.715 -11.208 1.00 96.94 83 ILE A N 1
ATOM 648 C CA . ILE A 1 83 ? -9.729 2.416 -11.756 1.00 96.94 83 ILE A CA 1
ATOM 649 C C . ILE A 1 83 ? -9.419 0.922 -11.689 1.00 96.94 83 ILE A C 1
ATOM 651 O O . ILE A 1 83 ? -9.921 0.206 -10.820 1.00 96.94 83 ILE A O 1
ATOM 655 N N . THR A 1 84 ? -8.529 0.475 -12.573 1.00 97.38 84 THR A N 1
ATOM 656 C CA . THR A 1 84 ? -7.909 -0.853 -12.516 1.00 97.38 84 THR A CA 1
ATOM 657 C C . THR A 1 84 ? -6.405 -0.699 -12.340 1.00 97.38 84 THR A C 1
ATOM 659 O O . THR A 1 84 ? -5.761 0.024 -13.097 1.00 97.38 84 THR A O 1
ATOM 662 N N . VAL A 1 85 ? -5.845 -1.386 -11.348 1.00 96.31 85 VAL A N 1
ATOM 663 C CA . VAL A 1 85 ? -4.408 -1.404 -11.053 1.00 96.31 85 VAL A CA 1
ATOM 664 C C . VAL A 1 85 ? -3.879 -2.809 -11.305 1.00 96.31 85 VAL A C 1
ATOM 666 O O . VAL A 1 85 ? -4.445 -3.781 -10.806 1.00 96.31 85 VAL A O 1
ATOM 669 N N . ARG A 1 86 ? -2.785 -2.925 -12.063 1.00 96.75 86 ARG A N 1
ATOM 670 C CA . ARG A 1 86 ? -2.150 -4.203 -12.412 1.00 96.75 86 ARG A CA 1
ATOM 671 C C . ARG A 1 86 ? -0.688 -4.213 -11.995 1.00 96.75 86 ARG A C 1
ATOM 673 O O . ARG A 1 86 ? 0.040 -3.265 -12.279 1.00 96.75 86 ARG A O 1
ATOM 680 N N . ALA A 1 87 ? -0.249 -5.308 -11.383 1.00 95.38 87 ALA A N 1
ATOM 681 C CA . ALA A 1 87 ? 1.169 -5.589 -11.220 1.00 95.38 87 ALA A CA 1
ATOM 682 C C . ALA A 1 87 ? 1.748 -6.091 -12.548 1.00 95.38 87 ALA A C 1
ATOM 684 O O . ALA A 1 87 ? 1.273 -7.078 -13.115 1.00 95.38 87 ALA A O 1
ATOM 685 N N . LEU A 1 88 ? 2.792 -5.418 -13.027 1.00 95.38 88 LEU A N 1
ATOM 686 C CA . LEU A 1 88 ? 3.589 -5.862 -14.165 1.00 95.38 88 LEU A CA 1
ATOM 687 C C . LEU A 1 88 ? 4.861 -6.539 -13.626 1.00 95.38 88 LEU A C 1
ATOM 689 O O . LEU A 1 88 ? 5.748 -5.842 -13.127 1.00 95.38 88 LEU A O 1
ATOM 693 N N . PRO A 1 89 ? 4.951 -7.883 -13.651 1.00 93.44 89 PRO A N 1
ATOM 694 C CA . PRO A 1 89 ? 6.106 -8.590 -13.107 1.00 93.44 89 PRO A CA 1
ATOM 695 C C . PRO A 1 89 ? 7.365 -8.264 -13.915 1.00 93.44 89 PRO A C 1
ATOM 697 O O . PRO A 1 89 ? 7.320 -8.259 -15.142 1.00 93.44 89 PRO A O 1
ATOM 700 N N . ALA A 1 90 ? 8.478 -8.010 -13.219 1.00 90.88 90 ALA A N 1
ATOM 701 C CA . ALA A 1 90 ? 9.786 -7.725 -13.821 1.00 90.88 90 ALA A CA 1
ATOM 702 C C . ALA A 1 90 ? 9.772 -6.602 -14.884 1.00 90.88 90 ALA A C 1
ATOM 704 O O . ALA A 1 90 ? 10.530 -6.637 -15.849 1.00 90.88 90 ALA A O 1
ATOM 705 N N . ALA A 1 91 ? 8.911 -5.593 -14.713 1.00 93.88 91 ALA A N 1
ATOM 706 C CA . ALA A 1 91 ? 8.766 -4.506 -15.683 1.00 93.88 91 ALA A CA 1
ATOM 707 C C . ALA A 1 91 ? 9.997 -3.588 -15.784 1.00 93.88 91 ALA A C 1
ATOM 709 O O . ALA A 1 91 ? 10.171 -2.910 -16.794 1.00 93.88 91 ALA A O 1
ATOM 710 N N . ILE A 1 92 ? 10.832 -3.544 -14.741 1.00 93.12 92 ILE A N 1
ATOM 711 C CA . ILE A 1 92 ? 12.033 -2.709 -14.675 1.00 93.12 92 ILE A CA 1
ATOM 712 C C . ILE A 1 92 ? 13.186 -3.456 -14.002 1.00 93.12 92 ILE A C 1
ATOM 714 O O . ILE A 1 92 ? 12.967 -4.317 -13.150 1.00 93.12 92 ILE A O 1
ATOM 718 N N . ASN A 1 93 ? 14.413 -3.064 -14.347 1.00 92.81 93 ASN A N 1
ATOM 719 C CA . ASN A 1 93 ? 15.631 -3.501 -13.669 1.00 92.81 93 ASN A CA 1
ATOM 720 C C . ASN A 1 93 ? 16.057 -2.449 -12.641 1.00 92.81 93 ASN A C 1
ATOM 722 O O . ASN A 1 93 ? 16.076 -1.256 -12.945 1.00 92.81 93 ASN A O 1
ATOM 726 N N . VAL A 1 94 ? 16.425 -2.890 -11.438 1.00 91.19 94 VAL A N 1
ATOM 727 C CA . VAL A 1 94 ? 16.834 -2.016 -10.329 1.00 91.19 94 VAL A CA 1
ATOM 728 C C . VAL A 1 94 ? 18.198 -2.463 -9.812 1.00 91.19 94 VAL A C 1
ATOM 730 O O . VAL A 1 94 ? 18.428 -3.653 -9.609 1.00 91.19 94 VAL A O 1
ATOM 733 N N . VAL A 1 95 ? 19.107 -1.512 -9.585 1.00 94.06 95 VAL A N 1
ATOM 734 C CA . VAL A 1 95 ? 20.401 -1.779 -8.943 1.00 94.06 95 VAL A CA 1
ATOM 735 C C . VAL A 1 95 ? 20.196 -1.854 -7.431 1.00 94.06 95 VAL A C 1
ATOM 737 O O . VAL A 1 95 ? 19.692 -0.907 -6.832 1.00 94.06 95 VAL A O 1
ATOM 740 N N . MET A 1 96 ? 20.602 -2.966 -6.819 1.00 88.25 96 MET A N 1
ATOM 741 C CA . MET A 1 96 ? 20.498 -3.198 -5.376 1.00 88.25 96 MET A CA 1
ATOM 742 C C . MET A 1 96 ? 21.892 -3.231 -4.724 1.00 88.25 96 MET A C 1
ATOM 744 O O . MET A 1 96 ? 22.857 -3.634 -5.383 1.00 88.25 96 MET A O 1
ATOM 748 N N . PRO A 1 97 ? 22.026 -2.816 -3.449 1.00 87.56 97 PRO A N 1
ATOM 749 C CA . PRO A 1 97 ? 23.252 -3.035 -2.685 1.00 87.56 97 PRO A CA 1
ATOM 750 C C . PRO A 1 97 ? 23.546 -4.539 -2.550 1.00 87.56 97 PRO A C 1
ATOM 752 O O . PRO A 1 97 ? 22.622 -5.352 -2.547 1.00 87.56 97 PRO A O 1
ATOM 755 N N . ARG A 1 98 ? 24.836 -4.889 -2.476 1.00 69.12 98 ARG A N 1
ATOM 756 C CA . ARG A 1 98 ? 25.304 -6.269 -2.268 1.00 69.12 98 ARG A CA 1
ATOM 757 C C . ARG A 1 98 ? 25.136 -6.718 -0.824 1.00 69.12 98 ARG A C 1
ATOM 759 O O . ARG A 1 98 ? 25.332 -5.864 0.069 1.00 69.12 98 ARG A O 1
#

Radius of gyration: 14.94 Å; Cα contacts (8 Å, |Δi|>4): 138; chains: 1; bounding box: 46×25×34 Å

Secondary structure (DSSP, 8-state):
--S-BTTTB-SSTT--SSS--EEEEEE-S--HHHHHHHGGGGGGTGGGGSTTEEEEEESEEEE--SS--EEEETTEEEEESSEEEE--TT-S------

Solvent-accessible surface area (backbone atoms only — not comparable to full-atom values): 6158 Å² total; per-residue (Å²): 101,59,29,55,47,90,93,60,27,19,76,37,64,84,43,49,90,80,77,34,44,36,70,45,78,45,78,50,97,68,54,71,69,56,46,62,70,43,54,72,33,24,58,73,34,54,44,68,76,37,93,47,34,49,80,46,77,37,47,61,49,80,49,74,62,98,57,96,44,79,40,71,53,100,88,41,80,76,51,53,58,65,47,75,51,71,46,66,61,84,76,70,90,79,94,72,87,132

Foldseek 3Di:
DDQDDDPQQRQPVPDDLAPLKDWDKAFDDDDPVRVVVLRVVRNVPCSCVDPRIDIDIDQKDWDADPDWDFDDDPHDTDGTDGDMDGRDHPPDDDDDDD

Nearest PDB structures (foldseek):
  2qv7-assembly1_A  TM=8.267E-01  e=1.618E-03  unclassified
  2qvl-assembly1_A  TM=7.605E-01  e=3.603E-03  unclassified
  4wer-assembly1_A-2  TM=8.424E-01  e=1.197E-02  Enterococcus faecalis V583
  3t5p-assembly3_E  TM=7.955E-01  e=1.973E-01  Bacillus anthracis str. Sterne
  4wrr-assembly1_A  TM=7.866E-01  e=2.945E-01  Bacillus anthracis str. Sterne